Protein AF-B5HNX0-F1 (afdb_monomer_lite)

Secondary structure (DSSP, 8-state):
---HHHHHHHHHHHHHTT-HHHHHHHHHHHHHH-TTS-HHHHHHHHHHHHHT-PPP------S-------------------------PPPPP-

pLDDT: mean 71.77, std 26.64, range [27.28, 97.88]

Sequence (94 aa):
MRSAPYAYHLGMIERASQRYAPARRHLREALQINPYFSPSGVRAAREALAALGDVPDEGLPEEGGADEGGTAADGAAADGAAADAKAVTPRPYR

Structure (mmCIF, N/CA/C/O backbone):
data_AF-B5HNX0-F1
#
_entry.id   AF-B5HNX0-F1
#
loop_
_atom_site.group_PDB
_atom_site.id
_atom_site.type_symbol
_atom_site.label_atom_id
_atom_site.label_alt_id
_atom_site.label_comp_id
_atom_site.label_asym_id
_atom_site.label_entity_id
_atom_site.label_seq_id
_atom_site.pdbx_PDB_ins_code
_atom_site.Cartn_x
_atom_site.Cartn_y
_atom_site.Cartn_z
_atom_site.occupancy
_atom_site.B_iso_or_equiv
_atom_site.auth_seq_id
_atom_site.auth_comp_id
_atom_site.auth_asym_id
_atom_site.auth_atom_id
_atom_site.pdbx_PDB_model_num
ATOM 1 N N . MET A 1 1 ? 12.980 13.493 -0.628 1.00 71.62 1 MET A N 1
ATOM 2 C CA . MET A 1 1 ? 12.844 12.383 -1.600 1.00 71.62 1 MET A CA 1
ATOM 3 C C . MET A 1 1 ? 11.680 11.504 -1.170 1.00 71.62 1 MET A C 1
ATOM 5 O O . MET A 1 1 ? 11.537 11.293 0.027 1.00 71.62 1 MET A O 1
ATOM 9 N N . ARG A 1 2 ? 10.849 11.030 -2.104 1.00 85.69 2 ARG A N 1
ATOM 10 C CA . ARG A 1 2 ? 9.787 10.046 -1.826 1.00 85.69 2 ARG A CA 1
ATOM 11 C C . ARG A 1 2 ? 10.266 8.664 -2.272 1.00 85.69 2 ARG A C 1
ATOM 13 O O . ARG A 1 2 ? 10.950 8.569 -3.286 1.00 85.69 2 ARG A O 1
ATOM 20 N N . SER A 1 3 ? 9.955 7.623 -1.506 1.00 95.12 3 SER A N 1
ATOM 21 C CA . SER A 1 3 ? 10.460 6.262 -1.729 1.00 95.12 3 SER A CA 1
ATOM 22 C C . SER A 1 3 ? 9.309 5.259 -1.699 1.00 95.12 3 SER A C 1
ATOM 24 O O . SER A 1 3 ? 8.591 5.178 -0.703 1.00 95.12 3 SER A O 1
ATOM 26 N N . ALA A 1 4 ? 9.141 4.494 -2.784 1.00 96.38 4 ALA A N 1
ATOM 27 C CA . ALA A 1 4 ? 8.074 3.499 -2.904 1.00 96.38 4 ALA A CA 1
ATOM 28 C C . ALA A 1 4 ? 8.168 2.380 -1.846 1.00 96.38 4 ALA A C 1
ATOM 30 O O . ALA A 1 4 ? 7.162 2.134 -1.180 1.00 96.38 4 ALA A O 1
ATOM 31 N N . PRO A 1 5 ? 9.342 1.757 -1.593 1.00 96.12 5 PRO A N 1
ATOM 32 C CA . PRO A 1 5 ? 9.469 0.766 -0.522 1.00 96.12 5 PRO A CA 1
ATOM 33 C C . PRO A 1 5 ? 9.105 1.325 0.857 1.00 96.12 5 PRO A C 1
ATOM 35 O O . PRO A 1 5 ? 8.448 0.650 1.644 1.00 96.12 5 PRO A O 1
ATOM 38 N N . TYR A 1 6 ? 9.493 2.573 1.142 1.00 96.94 6 TYR A N 1
ATOM 39 C CA . TYR A 1 6 ? 9.171 3.222 2.412 1.00 96.94 6 TYR A CA 1
ATOM 40 C C . TYR A 1 6 ? 7.657 3.402 2.588 1.00 96.94 6 TYR A C 1
ATOM 42 O O . TYR A 1 6 ? 7.111 2.985 3.608 1.00 96.94 6 TYR A O 1
ATOM 50 N N . ALA A 1 7 ? 6.975 3.958 1.580 1.00 97.19 7 ALA A N 1
ATOM 51 C CA . ALA A 1 7 ? 5.524 4.137 1.608 1.00 97.19 7 ALA A CA 1
ATOM 52 C C . ALA A 1 7 ? 4.786 2.791 1.737 1.00 97.19 7 ALA A C 1
ATOM 54 O O . ALA A 1 7 ? 3.859 2.667 2.534 1.00 97.19 7 ALA A O 1
ATOM 55 N N . TYR A 1 8 ? 5.247 1.750 1.034 1.00 97.62 8 TYR A N 1
ATOM 56 C CA . TYR A 1 8 ? 4.676 0.406 1.143 1.00 97.62 8 TYR A CA 1
ATOM 57 C C . TYR A 1 8 ? 4.763 -0.144 2.573 1.00 97.62 8 TYR A C 1
ATOM 59 O O . TYR A 1 8 ? 3.757 -0.585 3.131 1.00 97.62 8 TYR A O 1
ATOM 67 N N . HIS A 1 9 ? 5.949 -0.099 3.188 1.00 97.62 9 HIS A N 1
ATOM 68 C CA . HIS A 1 9 ? 6.130 -0.614 4.546 1.00 97.62 9 HIS A CA 1
ATOM 69 C C . HIS A 1 9 ? 5.331 0.181 5.576 1.00 97.62 9 HIS A C 1
ATOM 71 O O . HIS A 1 9 ? 4.737 -0.420 6.472 1.00 97.62 9 HIS A O 1
ATOM 77 N N . LEU A 1 10 ? 5.267 1.504 5.426 1.00 97.50 10 LEU A N 1
ATOM 78 C CA . LEU A 1 10 ? 4.464 2.350 6.301 1.00 97.50 10 LEU A CA 1
ATOM 79 C C . LEU A 1 10 ? 2.975 1.989 6.208 1.00 97.50 10 LEU A C 1
ATOM 81 O O . LEU A 1 10 ? 2.348 1.742 7.238 1.00 97.50 10 LEU A O 1
ATOM 85 N N . GLY A 1 11 ? 2.447 1.819 4.993 1.00 97.00 11 GLY A N 1
ATOM 86 C CA . GLY A 1 11 ? 1.062 1.393 4.792 1.00 97.00 11 GLY A CA 1
ATOM 87 C C . GLY A 1 11 ? 0.759 0.008 5.378 1.00 97.00 11 GLY A C 1
ATOM 88 O O . GLY A 1 11 ? -0.299 -0.201 5.972 1.00 97.00 11 GLY A O 1
ATOM 89 N N . MET A 1 12 ? 1.703 -0.934 5.295 1.00 97.69 12 MET A N 1
ATOM 90 C CA . MET A 1 12 ? 1.565 -2.257 5.921 1.00 97.69 12 MET A CA 1
ATOM 91 C C . MET A 1 12 ? 1.529 -2.185 7.456 1.00 97.69 12 MET A C 1
ATOM 93 O O . MET A 1 12 ? 0.724 -2.879 8.080 1.00 97.69 12 MET A O 1
ATOM 97 N N . ILE A 1 13 ? 2.358 -1.331 8.067 1.00 97.88 13 ILE A N 1
ATOM 98 C CA . ILE A 1 13 ? 2.367 -1.106 9.524 1.00 97.88 13 ILE A CA 1
ATOM 99 C C . ILE A 1 13 ? 1.053 -0.467 9.976 1.00 97.88 13 ILE A C 1
ATOM 101 O O . ILE A 1 13 ? 0.470 -0.876 10.981 1.00 97.88 13 ILE A O 1
ATOM 105 N N . GLU A 1 14 ? 0.560 0.519 9.233 1.00 97.06 14 GLU A N 1
ATOM 106 C CA . GLU A 1 14 ? -0.695 1.200 9.541 1.00 97.06 14 GLU A CA 1
ATOM 107 C C . GLU A 1 14 ? -1.896 0.262 9.404 1.00 97.06 14 GLU A C 1
ATOM 109 O O . GLU A 1 14 ? -2.766 0.267 10.276 1.00 97.06 14 GLU A O 1
ATOM 114 N N . ARG A 1 15 ? -1.900 -0.615 8.390 1.00 94.69 15 ARG A N 1
ATOM 115 C CA . ARG A 1 15 ? -2.903 -1.679 8.249 1.00 94.69 15 ARG A CA 1
ATOM 116 C C . ARG A 1 15 ? -2.888 -2.614 9.457 1.00 94.69 15 ARG A C 1
ATOM 118 O O . ARG A 1 15 ? -3.946 -2.893 10.012 1.00 94.69 15 ARG A O 1
ATOM 125 N N . ALA A 1 16 ? -1.707 -3.063 9.886 1.00 95.94 16 ALA A N 1
ATOM 126 C CA . ALA A 1 16 ? -1.559 -3.907 11.075 1.00 95.94 16 ALA A CA 1
ATOM 127 C C . ALA A 1 16 ? -1.967 -3.180 12.369 1.00 95.94 16 ALA A C 1
ATOM 129 O O . ALA A 1 16 ? -2.457 -3.800 13.305 1.00 95.94 16 ALA A O 1
ATOM 130 N N . SER A 1 17 ? -1.823 -1.855 12.395 1.00 97.19 17 SER A N 1
ATOM 131 C CA . SER A 1 17 ? -2.254 -0.986 13.496 1.00 97.19 17 SER A CA 1
ATOM 132 C C . SER A 1 17 ? -3.741 -0.606 13.422 1.00 97.19 17 SER A C 1
ATOM 134 O O . SER A 1 17 ? -4.162 0.310 14.126 1.00 97.19 17 SER A O 1
ATOM 136 N N . GLN A 1 18 ? -4.522 -1.247 12.540 1.00 95.06 18 GLN A N 1
ATOM 137 C CA . GLN A 1 18 ? -5.946 -0.971 12.287 1.00 95.06 18 GLN A CA 1
ATOM 138 C C . GLN A 1 18 ? -6.241 0.469 11.822 1.00 95.06 18 GLN A C 1
ATOM 140 O O . GLN A 1 18 ? -7.374 0.947 11.871 1.00 95.06 18 GLN A O 1
ATOM 145 N N . ARG A 1 19 ? -5.225 1.181 11.324 1.00 95.94 19 ARG A N 1
ATOM 146 C CA . ARG A 1 19 ? -5.340 2.529 10.756 1.00 95.94 19 ARG A CA 1
ATOM 147 C C . ARG A 1 19 ? -5.536 2.429 9.248 1.00 95.94 19 ARG A C 1
ATOM 149 O O . ARG A 1 19 ? -4.638 2.711 8.460 1.00 95.94 19 ARG A O 1
ATOM 156 N N . TYR A 1 20 ? -6.731 2.023 8.840 1.00 93.88 20 TYR A N 1
ATOM 157 C CA . TYR A 1 20 ? -7.028 1.678 7.446 1.00 93.88 20 TYR A CA 1
ATOM 158 C C . TYR A 1 20 ? -6.979 2.863 6.470 1.00 93.88 20 TYR A C 1
ATOM 160 O O . TYR A 1 20 ? -6.486 2.721 5.353 1.00 93.88 20 TYR A O 1
ATOM 168 N N . ALA A 1 21 ? -7.426 4.050 6.892 1.00 93.00 21 ALA A N 1
ATOM 169 C CA . ALA A 1 21 ? -7.406 5.249 6.054 1.00 93.00 21 ALA A CA 1
ATOM 170 C C . ALA A 1 21 ? -5.984 5.694 5.640 1.00 93.00 21 ALA A C 1
ATOM 172 O O . ALA A 1 21 ? -5.744 5.848 4.437 1.00 93.00 21 ALA A O 1
ATOM 173 N N . PRO A 1 22 ? -5.021 5.884 6.568 1.00 95.19 22 PRO A N 1
ATOM 174 C CA . PRO A 1 22 ? 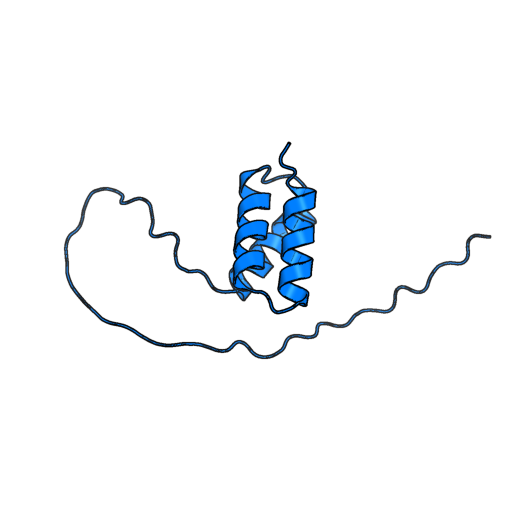-3.657 6.227 6.173 1.00 95.19 22 PRO A CA 1
ATOM 175 C C . PRO A 1 22 ? -2.962 5.053 5.463 1.00 95.19 22 PRO A C 1
ATOM 177 O O . PRO A 1 22 ? -2.311 5.291 4.442 1.00 95.19 22 PRO A O 1
ATOM 180 N N . ALA A 1 23 ? -3.248 3.802 5.861 1.00 96.31 23 ALA A N 1
ATOM 181 C CA . ALA A 1 23 ? -2.696 2.620 5.203 1.00 96.31 23 ALA A CA 1
ATOM 182 C C . ALA A 1 23 ? -3.023 2.598 3.708 1.00 96.31 23 ALA A C 1
ATOM 184 O O . ALA A 1 23 ? -2.142 2.415 2.865 1.00 96.31 23 ALA A O 1
ATOM 1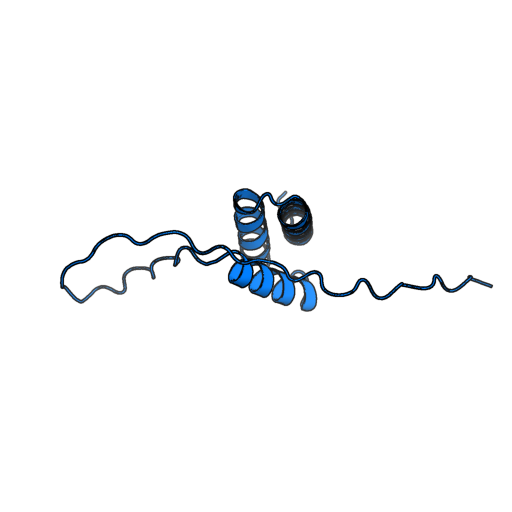85 N N . ARG A 1 24 ? -4.289 2.862 3.363 1.00 94.81 24 ARG A N 1
ATOM 186 C CA . ARG A 1 24 ? -4.745 2.952 1.973 1.00 94.81 24 ARG A CA 1
ATOM 187 C C . ARG A 1 24 ? -3.988 4.028 1.198 1.00 94.81 24 ARG A C 1
ATOM 189 O O . ARG A 1 24 ? -3.574 3.787 0.065 1.00 94.81 24 ARG A O 1
ATOM 196 N N . ARG A 1 25 ? -3.787 5.204 1.801 1.00 95.25 25 ARG A N 1
ATOM 197 C CA . ARG A 1 25 ? -3.067 6.315 1.165 1.00 95.25 25 ARG A CA 1
ATOM 198 C C . ARG A 1 25 ? -1.627 5.925 0.843 1.00 95.25 25 ARG A C 1
ATOM 200 O O . ARG A 1 25 ? -1.192 6.130 -0.285 1.00 95.25 25 ARG A O 1
ATOM 207 N N . HIS A 1 26 ? -0.900 5.356 1.802 1.00 96.50 26 HIS A N 1
ATOM 208 C CA . HIS A 1 26 ? 0.511 5.013 1.604 1.00 96.50 26 HIS A CA 1
ATOM 209 C C . HIS A 1 26 ? 0.718 3.826 0.664 1.00 96.50 26 HIS A C 1
ATOM 211 O O . HIS A 1 26 ? 1.666 3.832 -0.120 1.00 96.50 26 HIS A O 1
ATOM 217 N N . LEU A 1 27 ? -0.193 2.849 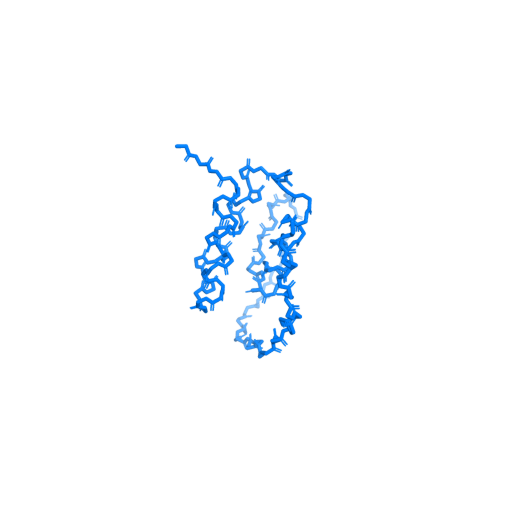0.663 1.00 95.94 27 LEU A N 1
ATOM 218 C CA . LEU A 1 27 ? -0.172 1.760 -0.316 1.00 95.94 27 LEU A CA 1
ATOM 219 C C . LEU A 1 27 ? -0.435 2.272 -1.745 1.00 95.94 27 LEU A C 1
ATOM 221 O O . LEU A 1 27 ? 0.287 1.881 -2.663 1.00 95.94 27 LEU A O 1
ATOM 225 N N . ARG A 1 28 ? -1.400 3.189 -1.939 1.00 95.75 28 ARG A N 1
ATOM 226 C CA . ARG A 1 28 ? -1.611 3.875 -3.233 1.00 95.75 28 ARG A CA 1
ATOM 227 C C . ARG A 1 28 ? -0.373 4.686 -3.636 1.00 95.75 28 ARG A C 1
ATOM 229 O O . ARG A 1 28 ? 0.078 4.583 -4.774 1.00 95.75 28 ARG A O 1
ATOM 236 N N . GLU A 1 29 ? 0.214 5.440 -2.708 1.00 96.19 29 GLU A N 1
ATOM 237 C CA . GLU A 1 29 ? 1.413 6.250 -2.964 1.00 96.19 29 GLU A CA 1
ATOM 238 C C . GLU A 1 29 ? 2.616 5.391 -3.388 1.00 96.19 29 GLU A C 1
ATOM 240 O O . GLU A 1 29 ? 3.333 5.757 -4.318 1.00 96.19 29 GLU A O 1
ATOM 245 N N . ALA A 1 30 ? 2.817 4.219 -2.779 1.00 97.56 30 ALA A N 1
ATOM 246 C CA . ALA A 1 30 ? 3.890 3.304 -3.165 1.00 97.56 30 ALA A CA 1
ATOM 247 C C . ALA A 1 30 ? 3.788 2.869 -4.638 1.00 97.56 30 ALA A C 1
ATOM 249 O O . ALA A 1 30 ? 4.791 2.873 -5.357 1.00 97.56 30 ALA A O 1
ATOM 250 N N . LEU A 1 31 ? 2.572 2.541 -5.091 1.00 95.88 31 LEU A N 1
ATOM 251 C CA . LEU A 1 31 ? 2.299 2.147 -6.476 1.00 95.88 31 LEU A CA 1
ATOM 252 C C . LEU A 1 31 ? 2.442 3.318 -7.456 1.00 95.88 31 LEU A C 1
ATOM 254 O O . LEU A 1 31 ? 2.910 3.109 -8.573 1.00 95.88 31 LEU A O 1
ATOM 258 N N . GLN A 1 32 ? 2.083 4.534 -7.035 1.00 95.81 32 GLN A N 1
ATOM 259 C CA . GLN A 1 32 ? 2.257 5.747 -7.841 1.00 95.81 32 GLN A CA 1
ATOM 260 C C . GLN A 1 32 ? 3.732 6.132 -8.007 1.00 95.81 32 GLN A C 1
ATOM 262 O O . GLN A 1 32 ? 4.133 6.554 -9.087 1.00 95.81 32 GLN A O 1
ATOM 267 N N . ILE A 1 33 ? 4.549 5.988 -6.955 1.00 95.88 33 ILE A N 1
ATOM 268 C CA . ILE A 1 33 ? 5.973 6.356 -7.005 1.00 95.88 33 ILE A CA 1
ATOM 269 C C . ILE A 1 33 ? 6.755 5.406 -7.917 1.00 95.88 33 ILE A C 1
ATOM 271 O O . ILE A 1 33 ? 7.563 5.857 -8.726 1.00 95.88 33 ILE A O 1
ATOM 275 N N . ASN A 1 34 ? 6.581 4.094 -7.754 1.00 94.38 34 ASN A N 1
ATOM 276 C CA . ASN A 1 34 ? 7.245 3.110 -8.602 1.00 94.38 34 ASN A CA 1
ATOM 277 C C . ASN A 1 34 ? 6.434 1.806 -8.628 1.00 94.38 34 ASN A C 1
ATOM 279 O O . ASN A 1 34 ? 6.544 1.019 -7.690 1.00 94.38 34 ASN A O 1
ATOM 283 N N . PRO A 1 35 ? 5.699 1.502 -9.708 1.00 92.44 35 PRO A N 1
ATOM 284 C CA . PRO A 1 35 ? 4.882 0.292 -9.795 1.00 92.44 35 PRO A CA 1
ATOM 285 C C . PRO A 1 35 ? 5.693 -1.015 -9.875 1.00 92.44 35 PRO A C 1
ATOM 287 O O . PRO A 1 35 ? 5.099 -2.090 -9.890 1.00 92.44 35 PRO A O 1
ATOM 290 N N . TYR A 1 36 ? 7.027 -0.943 -9.900 1.00 94.56 36 TYR A N 1
ATOM 291 C CA . TYR A 1 36 ? 7.942 -2.083 -9.974 1.00 94.56 36 TYR A CA 1
ATOM 292 C C . TYR A 1 36 ? 8.962 -2.107 -8.820 1.00 94.56 36 TYR A C 1
ATOM 294 O O . TYR A 1 36 ? 10.003 -2.750 -8.936 1.00 94.56 36 TYR A O 1
ATOM 302 N N . PHE A 1 37 ? 8.690 -1.432 -7.691 1.00 93.50 37 PHE A N 1
ATOM 303 C CA . PHE A 1 37 ? 9.630 -1.371 -6.555 1.00 93.50 37 PHE A CA 1
ATOM 304 C C . PHE A 1 37 ? 9.964 -2.752 -5.960 1.00 93.50 37 PHE A C 1
ATOM 306 O O . PHE A 1 37 ? 11.042 -2.952 -5.406 1.00 93.50 37 PHE A O 1
ATOM 313 N N . SER A 1 38 ? 9.024 -3.694 -6.050 1.00 92.56 38 SER A N 1
ATOM 314 C CA . SER A 1 38 ? 9.194 -5.097 -5.681 1.00 92.56 38 SER A CA 1
ATOM 315 C C . SER A 1 38 ? 8.076 -5.918 -6.325 1.00 92.56 38 SER A C 1
ATOM 317 O O . SER A 1 38 ? 6.909 -5.631 -6.058 1.00 92.56 38 SER A O 1
ATOM 319 N N . PRO A 1 39 ? 8.373 -6.958 -7.123 1.00 91.75 39 PRO A N 1
ATOM 320 C CA . PRO A 1 39 ? 7.334 -7.778 -7.745 1.00 91.75 39 PRO A CA 1
ATOM 321 C C . PRO A 1 39 ? 6.351 -8.397 -6.739 1.00 91.75 39 PRO A C 1
ATOM 323 O O . PRO A 1 39 ? 5.148 -8.429 -6.988 1.00 91.75 39 PRO A O 1
ATOM 326 N N . SER A 1 40 ? 6.837 -8.857 -5.581 1.00 95.44 40 SER A N 1
ATOM 327 C CA . SER A 1 40 ? 5.985 -9.411 -4.519 1.00 95.44 40 SER A CA 1
ATOM 328 C C . SER A 1 40 ? 5.294 -8.319 -3.702 1.00 95.44 40 SER A C 1
ATOM 330 O O . SER A 1 40 ? 4.109 -8.444 -3.401 1.00 95.44 40 SER A O 1
ATOM 332 N N . GLY A 1 41 ? 6.000 -7.227 -3.391 1.00 93.56 41 GLY A N 1
ATOM 333 C CA . GLY A 1 41 ? 5.440 -6.102 -2.636 1.00 93.56 41 GLY A CA 1
ATOM 334 C C . GLY A 1 41 ? 4.298 -5.405 -3.374 1.00 93.56 41 GLY A C 1
ATOM 335 O O . GLY A 1 41 ? 3.289 -5.063 -2.768 1.00 93.56 41 GLY A O 1
ATOM 336 N N . VAL A 1 42 ? 4.407 -5.260 -4.695 1.00 95.38 42 VAL A N 1
ATOM 337 C CA . VAL A 1 42 ? 3.357 -4.677 -5.543 1.00 95.38 42 VAL A CA 1
ATOM 338 C C . VAL A 1 42 ? 2.099 -5.544 -5.547 1.00 95.38 42 VAL A C 1
ATOM 340 O O . VAL A 1 42 ? 0.994 -5.010 -5.450 1.00 95.38 42 VAL A O 1
ATOM 343 N N . ARG A 1 43 ? 2.245 -6.875 -5.616 1.00 94.94 43 ARG A N 1
ATOM 344 C CA . ARG A 1 43 ? 1.109 -7.806 -5.511 1.00 94.94 43 ARG A CA 1
ATOM 345 C C . ARG A 1 43 ? 0.423 -7.684 -4.151 1.00 94.94 43 ARG A C 1
ATOM 347 O O . ARG A 1 43 ? -0.778 -7.443 -4.105 1.00 94.94 43 ARG A O 1
ATOM 354 N N . ALA A 1 44 ? 1.202 -7.725 -3.071 1.00 95.56 44 ALA A N 1
ATOM 355 C CA . ALA A 1 44 ? 0.687 -7.580 -1.712 1.00 95.56 44 ALA A CA 1
ATOM 356 C C . ALA A 1 44 ? 0.011 -6.217 -1.473 1.00 95.56 44 ALA A C 1
ATOM 358 O O . ALA A 1 44 ? -1.022 -6.150 -0.814 1.00 95.56 44 ALA A O 1
ATOM 359 N N . ALA A 1 45 ? 0.548 -5.127 -2.031 1.00 95.69 45 ALA A N 1
ATOM 360 C CA . ALA A 1 45 ? -0.052 -3.798 -1.922 1.00 95.6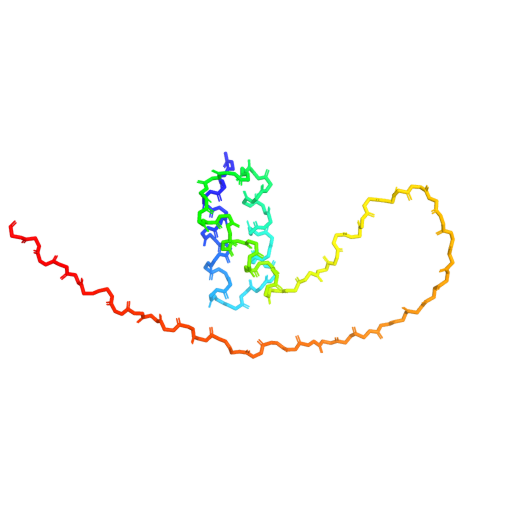9 45 ALA A CA 1
ATOM 361 C C . ALA A 1 45 ? -1.427 -3.728 -2.601 1.00 95.69 45 ALA A C 1
ATOM 363 O O . ALA A 1 45 ? -2.359 -3.159 -2.038 1.00 95.69 45 ALA A O 1
ATOM 364 N N . ARG A 1 46 ? -1.567 -4.331 -3.789 1.00 94.44 46 ARG A N 1
ATOM 365 C CA . ARG A 1 46 ? -2.847 -4.408 -4.514 1.00 94.44 46 ARG A CA 1
ATOM 366 C C . ARG A 1 46 ? -3.875 -5.248 -3.759 1.00 94.44 46 ARG A C 1
ATOM 368 O O . ARG A 1 46 ? -5.009 -4.810 -3.606 1.00 94.44 46 ARG A O 1
ATOM 375 N N . GLU A 1 47 ? -3.468 -6.407 -3.246 1.00 95.00 47 GLU A N 1
ATOM 376 C CA . GLU A 1 47 ? -4.322 -7.266 -2.413 1.00 95.00 47 GLU A CA 1
ATOM 377 C C . GLU A 1 47 ? -4.764 -6.546 -1.132 1.00 95.00 47 GLU A C 1
ATOM 379 O O . GLU A 1 47 ? -5.935 -6.592 -0.760 1.00 95.00 47 GLU A O 1
ATOM 384 N N . ALA A 1 48 ? -3.851 -5.820 -0.481 1.00 93.81 48 ALA A N 1
ATOM 385 C CA . ALA A 1 48 ? -4.166 -5.029 0.701 1.00 93.81 48 ALA A CA 1
ATOM 386 C C . ALA A 1 48 ? -5.143 -3.886 0.389 1.00 93.81 48 ALA A C 1
ATOM 388 O O . ALA A 1 48 ? -6.066 -3.671 1.165 1.00 93.81 48 ALA A O 1
ATOM 389 N N . LEU A 1 49 ? -4.987 -3.183 -0.738 1.00 93.69 49 LEU A N 1
ATOM 390 C CA . LEU A 1 49 ? -5.945 -2.159 -1.170 1.00 93.69 49 LEU A CA 1
ATOM 391 C C . LEU A 1 49 ? -7.330 -2.754 -1.447 1.00 93.69 49 LEU A C 1
ATOM 393 O O . LEU A 1 49 ? -8.318 -2.196 -0.980 1.00 93.69 49 LEU A O 1
ATOM 397 N N . ALA A 1 50 ? -7.397 -3.904 -2.122 1.00 92.00 50 ALA A N 1
ATOM 398 C CA . ALA A 1 50 ? -8.657 -4.604 -2.369 1.00 92.00 50 ALA A CA 1
ATOM 399 C C . ALA A 1 50 ? -9.348 -5.023 -1.058 1.00 92.00 50 ALA A C 1
ATOM 401 O O . ALA A 1 50 ? -10.552 -4.839 -0.907 1.00 92.00 50 ALA A O 1
ATOM 402 N N . ALA A 1 51 ? -8.584 -5.520 -0.080 1.00 90.31 51 ALA A N 1
ATOM 403 C CA . ALA A 1 51 ? -9.109 -5.908 1.231 1.00 90.31 51 ALA A CA 1
ATOM 404 C C . ALA A 1 51 ? -9.568 -4.715 2.090 1.00 90.31 51 ALA A C 1
ATOM 406 O O . ALA A 1 51 ? -10.437 -4.873 2.941 1.00 90.31 51 ALA A O 1
ATOM 407 N N . LEU A 1 52 ? -8.980 -3.530 1.895 1.00 86.94 52 LEU A N 1
ATOM 408 C CA . LEU A 1 52 ? -9.399 -2.296 2.571 1.00 86.94 52 LEU A CA 1
ATOM 409 C C . LEU A 1 52 ? -10.643 -1.654 1.927 1.00 86.94 52 LEU A C 1
ATOM 411 O O . LEU A 1 52 ? -11.141 -0.660 2.458 1.00 86.94 52 LEU A O 1
ATOM 415 N N . GLY A 1 53 ? -11.136 -2.218 0.819 1.00 78.25 53 GLY A N 1
ATOM 416 C CA . GLY A 1 53 ? -12.241 -1.686 0.030 1.00 78.25 53 GLY A CA 1
ATOM 417 C C . GLY A 1 53 ? -11.814 -0.519 -0.862 1.00 78.25 53 GLY A C 1
ATOM 418 O O . GLY A 1 53 ? -11.015 0.344 -0.474 1.00 78.25 53 GLY A O 1
ATOM 419 N N . ASP A 1 54 ? -12.372 -0.479 -2.070 1.00 59.09 54 ASP A N 1
ATOM 420 C CA . ASP A 1 54 ? -12.222 0.665 -2.961 1.00 59.09 54 ASP A CA 1
ATOM 421 C C . ASP A 1 54 ? -13.327 1.681 -2.640 1.00 59.09 54 ASP A C 1
ATOM 423 O O . ASP A 1 54 ? -14.508 1.348 -2.615 1.00 59.09 54 ASP A O 1
ATOM 427 N N . VAL A 1 55 ? -12.948 2.937 -2.390 1.00 50.88 55 VAL A N 1
ATOM 428 C CA . VAL A 1 55 ? -13.767 4.011 -2.960 1.00 50.88 55 VAL A CA 1
ATOM 429 C C . VAL A 1 55 ? -13.384 3.929 -4.427 1.00 50.88 55 VAL A C 1
ATOM 431 O O . VAL A 1 55 ? -12.177 4.064 -4.667 1.00 50.88 55 VAL A O 1
ATOM 434 N N . PRO A 1 56 ? -14.313 3.616 -5.351 1.00 48.16 56 PRO A N 1
ATOM 435 C CA . PRO A 1 56 ? -13.969 3.583 -6.760 1.00 48.16 56 PRO A CA 1
ATOM 436 C C . PRO A 1 56 ? -13.230 4.885 -7.051 1.00 48.16 56 PRO A C 1
ATOM 438 O O . PRO A 1 56 ? -13.726 5.964 -6.719 1.00 48.16 56 PRO A O 1
ATOM 441 N N . ASP A 1 57 ? -12.010 4.791 -7.586 1.00 51.50 57 ASP A N 1
ATOM 442 C CA . ASP A 1 57 ? -11.511 5.894 -8.399 1.00 51.50 57 ASP A CA 1
ATOM 443 C C . ASP A 1 57 ? -12.537 5.963 -9.529 1.00 51.50 57 ASP A C 1
ATOM 445 O O . ASP A 1 57 ? -12.470 5.167 -10.467 1.00 51.50 57 ASP A O 1
ATOM 449 N N . GLU A 1 58 ? -13.576 6.789 -9.340 1.00 42.72 58 GLU A N 1
ATOM 450 C CA . GLU A 1 58 ? -14.540 7.135 -10.371 1.00 42.72 58 GLU A CA 1
ATOM 451 C C . GLU A 1 58 ? -13.710 7.370 -11.615 1.00 42.72 58 GLU A C 1
ATOM 453 O O . GLU A 1 58 ? -12.810 8.220 -11.627 1.00 42.72 58 GLU A O 1
ATOM 458 N N . GLY A 1 59 ? -13.928 6.485 -12.590 1.00 42.16 59 GLY A N 1
ATOM 459 C CA . GLY A 1 59 ? -13.215 6.513 -13.844 1.00 42.16 59 GLY A CA 1
ATOM 460 C C . GLY A 1 59 ? -13.205 7.951 -14.319 1.00 42.16 59 GLY A C 1
ATOM 461 O O . GLY A 1 59 ? -14.237 8.623 -14.278 1.00 42.16 59 GLY A O 1
ATOM 462 N N . LEU A 1 60 ? -12.021 8.424 -14.711 1.00 44.66 60 LEU A N 1
ATOM 463 C CA . LEU A 1 60 ? -11.893 9.620 -15.534 1.00 44.66 60 LEU A CA 1
ATOM 464 C C . LEU A 1 60 ? -13.086 9.620 -16.495 1.00 44.66 60 LEU A C 1
ATOM 466 O O . LEU A 1 60 ? -13.255 8.601 -17.172 1.00 44.66 60 LEU A O 1
ATOM 470 N N . PRO A 1 61 ? -13.954 10.647 -16.492 1.00 45.94 61 PRO A N 1
ATOM 471 C CA . PRO A 1 61 ? -15.133 10.615 -17.332 1.00 45.94 61 PRO A CA 1
ATOM 472 C C . PRO A 1 61 ? -14.659 10.533 -18.782 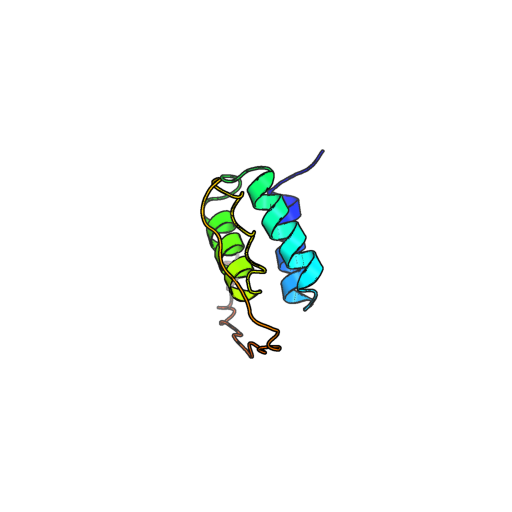1.00 45.94 61 PRO A C 1
ATOM 474 O O . PRO A 1 61 ? -14.188 11.516 -19.349 1.00 45.94 61 PRO A O 1
ATOM 477 N N . GLU A 1 62 ? -14.738 9.336 -19.362 1.00 47.62 62 GLU A N 1
ATOM 478 C CA . GLU A 1 62 ? -14.858 9.164 -20.799 1.00 47.62 62 GLU A CA 1
ATOM 479 C C . GLU A 1 62 ? -16.161 9.887 -21.138 1.00 47.62 62 GLU A C 1
ATOM 481 O O . GLU A 1 62 ? -17.242 9.502 -20.685 1.00 47.62 62 GLU A O 1
ATOM 486 N N . GLU A 1 63 ? -16.035 11.035 -21.800 1.00 45.75 63 GLU A N 1
ATOM 487 C CA . GLU A 1 63 ? -17.158 1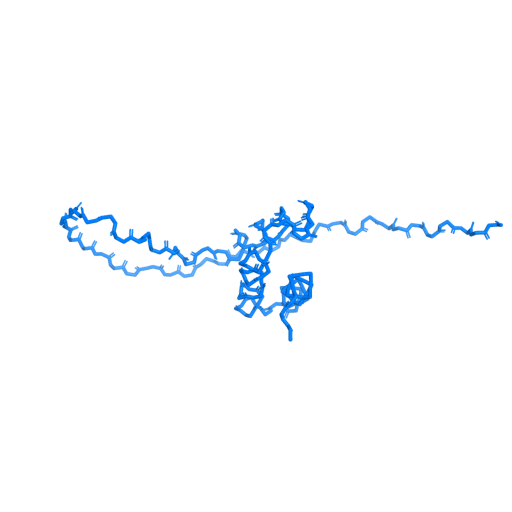1.873 -22.188 1.00 45.75 63 GLU A CA 1
ATOM 488 C C . GLU A 1 63 ? -18.229 11.032 -22.895 1.00 45.75 63 GLU A C 1
ATOM 490 O O . GLU A 1 63 ? -18.025 10.553 -24.009 1.00 45.75 63 GLU A O 1
ATOM 495 N N . GLY A 1 64 ? -19.401 10.901 -22.272 1.00 46.41 64 GLY A N 1
ATOM 496 C CA . GLY A 1 64 ? -20.618 10.515 -22.977 1.00 46.41 64 GLY A CA 1
ATOM 497 C C . GLY A 1 64 ? -21.488 9.504 -22.247 1.00 46.41 64 GLY A C 1
ATOM 498 O O . GLY A 1 64 ? -21.254 8.304 -22.317 1.00 46.41 64 GLY A O 1
ATOM 499 N N . GLY A 1 65 ? -22.585 9.991 -21.670 1.00 33.97 65 GLY A N 1
ATOM 500 C CA . GLY A 1 65 ? -23.748 9.152 -21.388 1.00 33.97 65 GLY A CA 1
ATOM 501 C C . GLY A 1 65 ? -24.465 9.546 -20.114 1.00 33.97 65 GLY A C 1
ATOM 502 O O . GLY A 1 65 ? -23.996 9.258 -19.025 1.00 33.97 65 GLY A O 1
ATOM 503 N N . ALA A 1 66 ? -25.593 10.223 -20.279 1.00 43.91 66 ALA A N 1
ATOM 504 C CA . ALA A 1 66 ? -26.515 10.615 -19.227 1.00 43.91 66 ALA A CA 1
ATOM 505 C C . ALA A 1 66 ? -27.126 9.411 -18.491 1.00 43.91 66 ALA A C 1
ATOM 507 O O . ALA A 1 66 ? -27.249 8.350 -19.098 1.00 43.91 66 ALA A O 1
ATOM 508 N N . ASP A 1 67 ? -27.581 9.665 -17.254 1.00 35.47 67 ASP A N 1
ATOM 509 C CA . ASP A 1 67 ? -28.877 9.240 -16.677 1.00 35.47 67 ASP A CA 1
ATOM 510 C C . ASP A 1 67 ? -28.783 8.737 -15.214 1.00 35.47 67 ASP A C 1
ATOM 512 O O . ASP A 1 67 ? -28.207 7.700 -14.915 1.00 35.47 67 ASP A O 1
ATOM 516 N N . GLU A 1 68 ? -29.328 9.575 -14.327 1.00 32.12 68 GLU A N 1
ATOM 517 C CA . GLU A 1 68 ? -30.060 9.331 -13.070 1.00 32.12 68 GLU A CA 1
ATOM 518 C C . GLU A 1 68 ? -29.672 8.228 -12.050 1.00 32.12 68 GLU A C 1
ATOM 520 O O . GLU A 1 68 ? -29.856 7.035 -12.250 1.00 32.12 68 GLU A O 1
ATOM 525 N N . GLY A 1 69 ? -29.400 8.692 -10.817 1.00 28.08 69 GLY A N 1
ATOM 526 C CA . GLY A 1 69 ? -30.206 8.308 -9.643 1.00 28.08 69 GLY A CA 1
ATOM 527 C C . GLY A 1 69 ? -29.679 7.220 -8.689 1.00 28.08 69 GLY A C 1
ATOM 528 O O . GLY A 1 69 ? -29.420 6.092 -9.081 1.00 28.08 69 GLY A O 1
ATOM 529 N N . GLY A 1 70 ? -29.676 7.535 -7.383 1.00 29.11 70 GLY A N 1
ATOM 530 C CA . GLY A 1 70 ? -29.739 6.545 -6.288 1.00 29.11 70 GLY A CA 1
ATOM 531 C C . GLY A 1 70 ? -28.485 6.472 -5.405 1.00 29.11 70 GLY A C 1
ATOM 532 O O . GLY A 1 70 ? -27.509 5.846 -5.781 1.00 29.11 70 GLY A O 1
ATOM 533 N N . THR A 1 71 ? -28.378 7.233 -4.310 1.00 27.28 71 THR A N 1
ATOM 534 C CA . THR A 1 71 ? -28.793 6.883 -2.927 1.00 27.28 71 THR A CA 1
ATOM 535 C C . THR A 1 71 ? -27.859 5.898 -2.197 1.00 27.28 71 THR A C 1
ATOM 537 O O . THR A 1 71 ? -27.455 4.869 -2.717 1.00 27.28 71 THR A O 1
ATOM 540 N N . ALA A 1 72 ? -27.524 6.276 -0.960 1.00 41.00 72 ALA A N 1
ATOM 541 C CA . ALA A 1 72 ? -26.583 5.658 -0.031 1.00 41.00 72 ALA A CA 1
ATOM 542 C C . ALA A 1 72 ? -26.849 4.182 0.331 1.00 41.00 72 ALA A C 1
ATOM 544 O O . ALA A 1 72 ? -27.999 3.767 0.433 1.00 41.00 72 ALA A O 1
ATOM 545 N N . ALA A 1 73 ? -25.767 3.464 0.649 1.00 34.78 73 ALA A N 1
ATOM 546 C CA . ALA A 1 73 ? -25.711 2.333 1.584 1.00 34.78 73 ALA A CA 1
ATOM 547 C C . ALA A 1 73 ? -24.236 2.182 2.023 1.00 34.78 73 ALA A C 1
ATOM 549 O O . ALA A 1 73 ? -23.344 2.099 1.185 1.00 34.78 73 ALA A O 1
ATOM 550 N N . ASP A 1 74 ? -23.890 2.484 3.273 1.00 28.11 74 ASP A N 1
ATOM 551 C CA . ASP A 1 74 ? -23.914 1.583 4.437 1.00 28.11 74 ASP A CA 1
ATOM 552 C C . ASP A 1 74 ? -22.707 0.637 4.508 1.00 28.11 74 ASP A C 1
ATOM 554 O O . ASP A 1 74 ? -22.285 0.014 3.538 1.00 28.11 74 ASP A O 1
ATOM 558 N N . GLY A 1 75 ? -22.112 0.594 5.702 1.00 37.25 75 GLY A N 1
ATOM 559 C CA . GLY A 1 75 ? -20.873 -0.114 5.983 1.00 37.25 75 GLY A CA 1
ATOM 560 C C . GLY A 1 75 ? -20.963 -1.625 5.792 1.00 37.25 75 GLY A C 1
ATOM 561 O O . GLY A 1 75 ? -21.974 -2.258 6.079 1.00 37.25 75 GLY A O 1
ATOM 562 N N . ALA A 1 76 ? -19.832 -2.210 5.410 1.00 32.03 76 ALA A N 1
ATOM 563 C CA . ALA A 1 76 ? -19.582 -3.630 5.559 1.00 32.03 76 ALA A CA 1
ATOM 564 C C . ALA A 1 76 ? -18.256 -3.813 6.300 1.00 32.03 76 ALA A C 1
ATOM 566 O O . ALA A 1 76 ? -17.176 -3.500 5.797 1.00 32.03 76 ALA A O 1
ATOM 567 N N . ALA A 1 77 ? -18.380 -4.289 7.536 1.00 36.53 77 ALA A N 1
ATOM 568 C CA . ALA A 1 77 ? -17.312 -4.936 8.269 1.00 36.53 77 ALA A CA 1
ATOM 569 C C . ALA A 1 77 ? -16.728 -6.080 7.428 1.00 36.53 77 ALA A C 1
ATOM 571 O O . ALA A 1 77 ? -17.466 -6.858 6.826 1.00 36.53 77 ALA A O 1
ATOM 572 N N . ALA A 1 78 ? -15.403 -6.194 7.423 1.00 35.44 78 ALA A N 1
ATOM 573 C CA . ALA A 1 78 ? -14.722 -7.424 7.062 1.00 35.44 78 ALA A CA 1
ATOM 574 C C . ALA A 1 78 ? -13.928 -7.876 8.286 1.00 35.44 78 ALA A C 1
ATOM 576 O O . ALA A 1 78 ? -12.835 -7.385 8.580 1.00 35.44 78 ALA A O 1
ATOM 577 N N . ASP A 1 79 ? -14.555 -8.777 9.030 1.00 31.64 79 ASP A N 1
ATOM 578 C CA . ASP A 1 79 ? -13.944 -9.582 10.067 1.00 31.64 79 ASP A CA 1
ATOM 579 C C . ASP A 1 79 ? -12.771 -10.410 9.516 1.00 31.64 79 ASP A C 1
ATOM 581 O O . ASP A 1 79 ? -12.827 -10.968 8.424 1.00 31.64 79 ASP A O 1
ATOM 585 N N . GLY A 1 80 ? -11.718 -10.499 10.331 1.00 35.22 80 GLY A N 1
ATOM 586 C CA . GLY A 1 80 ? -10.885 -11.688 10.522 1.00 35.22 80 GLY A CA 1
ATOM 587 C C . GLY A 1 80 ? -10.294 -12.402 9.302 1.00 35.22 80 GLY A C 1
ATOM 588 O O . GLY A 1 80 ? -10.894 -13.315 8.750 1.00 35.22 80 GLY A O 1
ATOM 589 N N . ALA A 1 81 ? -9.004 -12.166 9.051 1.00 32.41 81 ALA A N 1
ATOM 590 C CA . ALA A 1 81 ? -8.114 -13.210 8.542 1.00 32.41 81 ALA A CA 1
ATOM 591 C C . ALA A 1 81 ? -6.714 -13.042 9.150 1.00 32.41 81 ALA A C 1
ATOM 593 O O . ALA A 1 81 ? -5.814 -12.431 8.571 1.00 32.41 81 ALA A O 1
ATOM 594 N N . ALA A 1 82 ? -6.548 -13.578 10.361 1.00 36.69 82 ALA A N 1
ATOM 595 C CA . ALA A 1 82 ? -5.243 -13.957 10.876 1.00 36.69 82 ALA A CA 1
ATOM 596 C C . ALA A 1 82 ? -4.753 -15.147 10.040 1.00 36.69 82 ALA A C 1
ATOM 598 O O . ALA A 1 82 ? -5.226 -16.265 10.216 1.00 36.69 82 ALA A O 1
ATOM 599 N N . ALA A 1 83 ? -3.856 -14.891 9.092 1.00 34.59 83 ALA A N 1
ATOM 600 C CA . ALA A 1 83 ? -3.156 -15.938 8.365 1.00 34.59 83 ALA A CA 1
ATOM 601 C C . ALA A 1 83 ? -1.818 -16.203 9.061 1.00 34.59 83 ALA A C 1
ATOM 603 O O . ALA A 1 83 ? -0.915 -15.365 9.032 1.00 34.59 83 ALA A O 1
ATOM 604 N N . ASP A 1 84 ? -1.758 -17.354 9.727 1.00 37.94 84 ASP A N 1
ATOM 605 C CA . ASP A 1 84 ? -0.586 -18.140 10.104 1.00 37.94 84 ASP A CA 1
ATOM 606 C C . ASP A 1 84 ? 0.787 -17.493 9.875 1.00 37.94 84 ASP A C 1
ATOM 608 O O . ASP A 1 84 ? 1.407 -17.590 8.810 1.00 37.94 84 ASP A O 1
ATOM 612 N N . ALA A 1 85 ? 1.332 -16.932 10.953 1.00 40.69 85 ALA A N 1
ATOM 613 C CA . ALA A 1 85 ? 2.765 -16.752 11.094 1.00 40.69 85 ALA A CA 1
ATOM 614 C C . ALA A 1 85 ? 3.422 -18.138 11.200 1.00 40.69 85 ALA A C 1
ATOM 616 O O . ALA A 1 85 ? 3.614 -18.678 12.290 1.00 40.69 85 ALA A O 1
ATOM 617 N N . LYS A 1 86 ? 3.774 -18.736 10.057 1.00 42.66 86 LYS A N 1
ATOM 618 C CA . LYS A 1 86 ? 4.647 -19.911 10.034 1.00 42.66 86 LYS A CA 1
ATOM 619 C C . LYS A 1 86 ? 5.980 -19.508 10.666 1.00 42.66 86 LYS A C 1
ATOM 621 O O . LYS A 1 86 ? 6.703 -18.679 10.116 1.00 42.66 86 LYS A O 1
ATOM 626 N N . ALA A 1 87 ? 6.268 -20.075 11.836 1.00 42.12 87 ALA A N 1
ATOM 627 C CA . ALA A 1 87 ? 7.484 -19.837 12.597 1.00 42.12 87 ALA A CA 1
ATOM 628 C C . ALA A 1 87 ? 8.721 -19.978 11.696 1.00 42.12 87 ALA A C 1
ATOM 630 O O . ALA A 1 87 ? 9.049 -21.063 11.214 1.00 42.12 87 ALA A O 1
ATOM 631 N N . VAL A 1 88 ? 9.411 -18.862 11.469 1.00 52.53 88 VAL A N 1
ATOM 632 C CA . VAL A 1 88 ? 10.760 -18.862 10.908 1.00 52.53 88 VAL A CA 1
ATOM 633 C C . VAL A 1 88 ? 11.676 -19.368 12.016 1.00 52.53 88 VAL A C 1
ATOM 635 O O . VAL A 1 88 ? 12.082 -18.614 12.895 1.00 52.53 88 VAL A O 1
ATOM 638 N N . THR A 1 89 ? 11.976 -20.666 12.013 1.00 62.53 89 THR A N 1
ATOM 639 C CA . THR A 1 89 ? 13.103 -21.217 12.774 1.00 62.53 89 THR A CA 1
ATOM 640 C C . THR A 1 89 ? 14.382 -20.516 12.314 1.00 62.53 89 THR A C 1
ATOM 642 O O . THR A 1 89 ? 14.729 -20.643 11.133 1.00 62.53 89 THR A O 1
ATOM 645 N N . PRO A 1 90 ? 15.106 -19.792 13.185 1.00 59.91 90 PRO A N 1
ATOM 646 C CA . PRO A 1 90 ? 16.408 -19.265 12.817 1.00 59.91 90 PRO A CA 1
ATOM 647 C C . PRO A 1 90 ? 17.368 -20.442 12.631 1.00 59.91 90 PRO A C 1
ATOM 649 O O . PRO A 1 90 ? 17.574 -21.253 13.533 1.00 59.91 90 PRO A O 1
ATOM 652 N N . ARG A 1 91 ? 17.947 -20.552 11.433 1.00 60.34 91 ARG A N 1
ATOM 653 C CA . ARG A 1 91 ? 19.081 -21.446 11.189 1.00 60.34 91 ARG A CA 1
ATOM 654 C C . ARG A 1 91 ? 20.255 -20.937 12.036 1.00 60.34 91 ARG A C 1
ATOM 656 O O . ARG A 1 91 ? 20.620 -19.773 11.866 1.00 60.34 91 ARG A O 1
ATOM 663 N N . PRO A 1 92 ? 20.856 -21.750 12.921 1.00 60.38 92 PRO A N 1
ATOM 664 C CA . PRO A 1 92 ? 22.093 -21.349 13.567 1.00 60.38 92 PRO A CA 1
ATOM 665 C C . PRO A 1 92 ? 23.181 -21.307 12.495 1.00 60.38 92 PRO A C 1
ATOM 667 O O . PRO A 1 92 ? 23.427 -22.305 11.814 1.00 60.38 92 PRO A O 1
ATOM 670 N N . TYR A 1 93 ? 23.807 -20.146 12.325 1.00 59.69 93 TYR A N 1
ATOM 671 C CA . TYR A 1 93 ? 25.066 -20.068 11.600 1.00 59.69 93 TYR A CA 1
ATOM 672 C C . TYR A 1 93 ? 26.086 -20.910 12.375 1.00 59.69 93 TYR A C 1
ATOM 674 O O . TYR A 1 93 ? 26.313 -20.671 13.561 1.00 59.69 93 TYR A O 1
ATOM 682 N N . ARG A 1 94 ? 26.614 -21.945 11.720 1.00 64.31 94 ARG A N 1
ATOM 683 C CA . ARG A 1 94 ? 27.858 -22.600 12.120 1.00 64.31 94 ARG A CA 1
ATOM 684 C C . ARG A 1 94 ? 29.004 -21.971 11.354 1.00 64.31 94 ARG A C 1
ATOM 686 O O . ARG A 1 94 ? 28.771 -21.641 10.170 1.00 64.31 94 ARG A O 1
#

Radius of gyration: 18.11 Å; chains: 1; bounding box: 58×35×36 Å

Organism: Streptomyces sviceus (strain ATCC 29083 / DSM 924 / JCM 4929 / NBRC 13980 / NCIMB 11184 / NRRL 5439 / UC 5370) (NCBI:txid463191)

Foldseek 3Di:
DDALVVLLVVLVVCVVVVVLVSSLVSLVVSCVVPVVNDPVSNVVSVVSNVVSPDPPPPPPPPDDDDDDDDDDDDDDDDDDDPDDPPDPDDDDDD